Protein AF-A0A418WJ05-F1 (afdb_monomer_lite)

pLDDT: mean 91.69, std 7.68, range [55.91, 97.06]

Organism: NCBI:txid2320859

Secondary structure (DSSP, 8-state):
-HHHHHHHHHHHHHHHHHHHHHHHHS-HHHHHHTT--HHHHHHHHTS-TT--

Sequence (52 aa):
MLVNRAVTVALEWQRRKHERRHLAELDEYLLRDMGLSRADVAHETAKPFWKP

Structure (mmCIF, N/CA/C/O backbone):
data_AF-A0A418WJ05-F1
#
_entry.id   AF-A0A418WJ05-F1
#
loop_
_atom_site.group_PDB
_atom_site.id
_atom_site.type_symbol
_atom_site.label_atom_id
_atom_site.label_alt_id
_atom_site.label_comp_id
_atom_site.label_asym_id
_atom_site.label_entity_id
_atom_site.label_seq_id
_atom_site.pdbx_PDB_ins_code
_atom_site.Cartn_x
_atom_site.Cartn_y
_atom_site.Cartn_z
_atom_site.occupancy
_atom_site.B_iso_or_equiv
_atom_site.auth_seq_id
_atom_site.auth_comp_id
_atom_site.auth_asym_id
_atom_site.auth_atom_id
_atom_site.pdbx_PDB_model_num
ATOM 1 N N . MET A 1 1 ? 20.397 2.669 -20.948 1.00 55.91 1 MET A N 1
ATOM 2 C CA . MET A 1 1 ? 20.224 1.202 -21.061 1.00 55.91 1 MET A CA 1
ATOM 3 C C . MET A 1 1 ? 18.793 0.826 -20.694 1.00 55.91 1 MET A C 1
ATOM 5 O O . MET A 1 1 ? 18.367 1.123 -19.585 1.00 55.91 1 MET A O 1
ATOM 9 N N . LEU A 1 2 ? 18.046 0.217 -21.618 1.00 68.38 2 LEU A N 1
ATOM 10 C CA . LEU A 1 2 ? 16.624 -0.140 -21.454 1.00 68.38 2 LEU A CA 1
ATOM 11 C C . LEU A 1 2 ? 16.375 -1.154 -20.321 1.00 68.38 2 LEU A C 1
ATOM 13 O O . LEU A 1 2 ? 15.353 -1.077 -19.646 1.00 68.38 2 LEU A O 1
ATOM 17 N N . VAL A 1 3 ? 17.351 -2.030 -20.057 1.00 71.94 3 VAL A N 1
ATOM 18 C CA . VAL A 1 3 ? 17.305 -3.040 -18.985 1.00 71.94 3 VAL A CA 1
ATOM 19 C C . VAL A 1 3 ? 17.127 -2.399 -17.607 1.00 71.94 3 VAL A C 1
ATOM 21 O O . VAL A 1 3 ? 16.313 -2.866 -16.818 1.00 71.94 3 VAL A O 1
ATOM 24 N N . ASN A 1 4 ? 17.806 -1.278 -17.339 1.00 81.50 4 ASN A N 1
ATOM 25 C CA . ASN A 1 4 ? 17.732 -0.625 -16.032 1.00 81.50 4 ASN A CA 1
ATOM 26 C C . ASN A 1 4 ? 16.316 -0.090 -15.744 1.00 81.50 4 ASN A C 1
ATOM 28 O O . ASN A 1 4 ? 15.815 -0.234 -14.637 1.00 81.50 4 ASN A O 1
ATOM 32 N N . ARG A 1 5 ? 15.624 0.442 -16.766 1.00 84.81 5 ARG A N 1
ATOM 33 C CA . ARG A 1 5 ? 14.233 0.913 -16.635 1.00 84.81 5 ARG A CA 1
ATOM 34 C C . ARG A 1 5 ? 13.249 -0.227 -16.387 1.00 84.81 5 ARG A C 1
ATOM 36 O O . ARG A 1 5 ? 12.362 -0.073 -15.554 1.00 84.81 5 ARG A O 1
ATOM 43 N N . ALA A 1 6 ? 13.395 -1.346 -17.095 1.00 87.81 6 ALA A N 1
ATOM 44 C CA . ALA A 1 6 ? 12.511 -2.498 -16.919 1.00 87.81 6 ALA A CA 1
ATOM 45 C C . ALA A 1 6 ? 12.614 -3.074 -15.497 1.00 87.81 6 ALA A C 1
ATOM 47 O O . ALA A 1 6 ? 11.592 -3.359 -14.874 1.00 87.81 6 ALA A O 1
ATOM 48 N N . VAL A 1 7 ? 13.834 -3.160 -14.955 1.00 92.56 7 VAL A N 1
ATOM 49 C CA . VAL A 1 7 ? 14.074 -3.607 -13.574 1.00 92.56 7 VAL A CA 1
ATOM 50 C C . VAL A 1 7 ? 13.457 -2.640 -12.563 1.00 92.56 7 VAL A C 1
ATOM 52 O O . VAL A 1 7 ? 12.755 -3.087 -11.661 1.00 92.56 7 VAL A O 1
ATOM 55 N N . THR A 1 8 ? 13.635 -1.324 -12.726 1.00 92.12 8 THR A N 1
ATOM 56 C CA . THR A 1 8 ? 13.016 -0.335 -11.823 1.00 92.12 8 THR A CA 1
ATOM 57 C C . THR A 1 8 ? 11.491 -0.444 -11.809 1.00 92.12 8 THR A C 1
ATOM 59 O O . THR A 1 8 ? 10.886 -0.416 -10.742 1.00 92.12 8 THR A O 1
ATOM 62 N N . VAL A 1 9 ? 10.862 -0.607 -12.978 1.00 91.88 9 VAL A N 1
ATOM 63 C CA . VAL A 1 9 ? 9.401 -0.753 -13.081 1.00 91.88 9 VAL A CA 1
ATOM 64 C C . VAL A 1 9 ? 8.921 -2.043 -12.409 1.00 91.88 9 VAL A C 1
ATOM 66 O O . VAL A 1 9 ? 7.943 -2.013 -11.665 1.00 91.88 9 VAL A O 1
ATOM 69 N N . ALA A 1 10 ? 9.626 -3.158 -12.611 1.00 92.62 10 ALA A N 1
ATOM 70 C CA . ALA A 1 10 ? 9.287 -4.426 -11.968 1.00 92.62 10 ALA A CA 1
ATOM 71 C C . ALA A 1 10 ? 9.423 -4.362 -10.434 1.00 92.62 10 ALA A C 1
ATOM 73 O O . ALA A 1 10 ? 8.542 -4.846 -9.721 1.00 92.62 10 ALA A O 1
ATOM 74 N N . LEU A 1 11 ? 10.486 -3.729 -9.924 1.00 94.31 11 LEU A N 1
ATOM 75 C CA . LEU A 1 11 ? 10.686 -3.515 -8.486 1.00 94.31 11 LEU A CA 1
ATOM 76 C C . LEU A 1 11 ? 9.595 -2.625 -7.885 1.00 94.31 11 LEU A C 1
ATOM 78 O O . LEU A 1 11 ? 9.090 -2.912 -6.803 1.00 94.31 11 LEU A O 1
ATOM 82 N N . GLU A 1 12 ? 9.178 -1.583 -8.599 1.00 94.06 12 GLU A N 1
ATOM 83 C CA . GLU A 1 12 ? 8.094 -0.705 -8.157 1.00 94.06 12 GLU A CA 1
ATOM 84 C C . GLU A 1 12 ? 6.755 -1.456 -8.073 1.00 94.06 12 GLU A C 1
ATOM 86 O O . GLU A 1 12 ? 6.013 -1.307 -7.101 1.00 94.06 12 GLU A O 1
ATOM 91 N N . TRP A 1 13 ? 6.453 -2.327 -9.040 1.00 94.19 13 TRP A N 1
ATOM 92 C CA . TRP A 1 13 ? 5.267 -3.188 -8.970 1.00 94.19 13 TRP A CA 1
ATOM 93 C C . TRP A 1 13 ? 5.325 -4.166 -7.793 1.00 94.19 13 TRP A C 1
ATOM 95 O O . TRP A 1 13 ? 4.315 -4.373 -7.116 1.00 94.19 13 TRP A O 1
ATOM 105 N N . GLN A 1 14 ? 6.497 -4.748 -7.517 1.00 94.69 14 GLN A N 1
ATOM 106 C CA . GLN A 1 14 ? 6.696 -5.610 -6.351 1.00 94.69 14 GLN A CA 1
ATOM 107 C C . GLN A 1 14 ? 6.463 -4.840 -5.046 1.00 94.69 14 GLN A C 1
ATOM 109 O O . GLN A 1 14 ? 5.754 -5.333 -4.164 1.00 94.69 14 GLN A O 1
ATOM 114 N N . ARG A 1 15 ? 7.011 -3.624 -4.946 1.00 94.00 15 ARG A N 1
ATOM 115 C CA . ARG A 1 15 ? 6.861 -2.749 -3.780 1.00 94.00 15 ARG A CA 1
ATOM 116 C C . ARG A 1 15 ? 5.394 -2.424 -3.520 1.00 94.00 15 ARG A C 1
ATOM 118 O O . ARG A 1 15 ? 4.899 -2.702 -2.433 1.00 94.00 15 ARG A O 1
ATOM 125 N N . ARG A 1 16 ? 4.664 -1.976 -4.546 1.00 94.50 16 ARG A N 1
ATOM 126 C CA . ARG A 1 16 ? 3.225 -1.671 -4.448 1.00 94.50 16 ARG A CA 1
ATOM 127 C C . ARG A 1 16 ? 2.395 -2.877 -4.045 1.00 94.50 16 ARG A C 1
ATOM 129 O O . ARG A 1 16 ? 1.480 -2.756 -3.238 1.00 94.50 16 ARG A O 1
ATOM 136 N N . LYS A 1 17 ? 2.710 -4.058 -4.585 1.00 93.69 17 LYS A N 1
ATOM 137 C CA . LYS A 1 17 ? 2.030 -5.299 -4.193 1.00 93.69 17 LYS A CA 1
ATOM 138 C C . LYS A 1 17 ? 2.219 -5.585 -2.701 1.00 93.69 17 LYS A C 1
ATOM 140 O O . LYS A 1 17 ? 1.260 -5.971 -2.037 1.00 93.69 17 LYS A O 1
ATOM 145 N N . HIS A 1 18 ? 3.433 -5.403 -2.183 1.00 94.44 18 HIS A N 1
ATOM 146 C CA . HIS A 1 18 ? 3.725 -5.589 -0.763 1.00 94.44 18 HIS A CA 1
ATOM 147 C C . HIS A 1 18 ? 3.020 -4.538 0.108 1.00 94.44 18 HIS A C 1
ATOM 149 O O . HIS A 1 18 ? 2.370 -4.895 1.086 1.00 94.44 18 HIS A O 1
ATOM 155 N N . GLU A 1 19 ? 3.090 -3.262 -0.275 1.00 94.1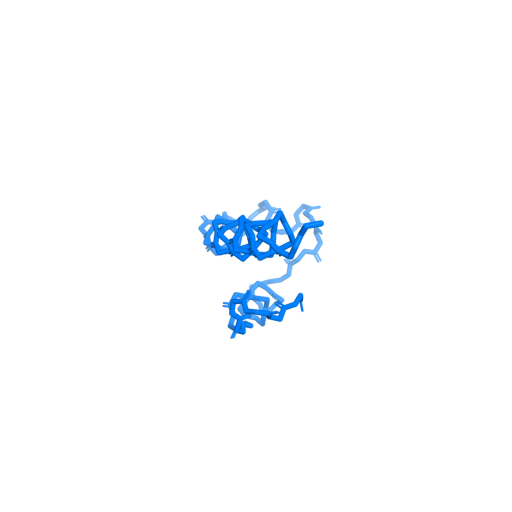2 19 GLU A N 1
ATOM 156 C CA . GLU A 1 19 ? 2.431 -2.150 0.425 1.00 94.12 19 GLU A CA 1
ATOM 157 C C . GLU A 1 19 ? 0.909 -2.340 0.490 1.00 94.12 19 GLU A C 1
ATOM 159 O O . GLU A 1 19 ? 0.333 -2.254 1.570 1.00 94.12 19 GLU A O 1
ATOM 164 N N . ARG A 1 20 ? 0.256 -2.686 -0.629 1.00 95.19 20 ARG A N 1
ATOM 165 C CA . ARG A 1 20 ? -1.194 -2.953 -0.669 1.00 95.19 20 ARG A CA 1
ATOM 166 C C . ARG A 1 20 ? -1.586 -4.143 0.199 1.00 95.19 20 ARG A C 1
ATOM 168 O O . ARG A 1 20 ? -2.594 -4.083 0.895 1.00 95.19 20 ARG A O 1
ATOM 175 N N . ARG A 1 21 ? -0.787 -5.214 0.195 1.00 94.69 21 ARG A N 1
ATOM 176 C CA . ARG A 1 21 ? -1.026 -6.350 1.092 1.00 94.69 21 ARG A CA 1
ATOM 177 C C . ARG A 1 21 ? -0.949 -5.917 2.555 1.00 94.69 21 ARG A C 1
ATOM 179 O O . ARG A 1 21 ? -1.842 -6.248 3.322 1.00 94.69 21 ARG A O 1
ATOM 186 N N . HIS A 1 22 ? 0.078 -5.155 2.915 1.00 95.25 22 HIS A N 1
ATOM 187 C CA . HIS A 1 22 ? 0.231 -4.674 4.281 1.00 95.25 22 HIS A CA 1
ATOM 188 C C . HIS A 1 22 ? -0.925 -3.753 4.688 1.00 95.25 22 HIS A C 1
ATOM 190 O O . HIS A 1 22 ? -1.493 -3.931 5.757 1.00 95.25 22 HIS A O 1
ATOM 196 N N . LEU A 1 23 ? -1.343 -2.845 3.798 1.00 95.19 23 LEU A N 1
ATOM 197 C CA . LEU A 1 23 ? -2.489 -1.957 4.006 1.00 95.19 23 LEU A CA 1
ATOM 198 C C . LEU A 1 23 ? -3.793 -2.734 4.259 1.00 95.19 23 LEU A C 1
ATOM 200 O O . LEU A 1 23 ? -4.576 -2.342 5.121 1.00 95.19 23 LEU A O 1
ATOM 204 N N . ALA A 1 24 ? -4.018 -3.844 3.545 1.00 94.38 24 ALA A N 1
ATOM 205 C CA . ALA A 1 24 ? -5.175 -4.719 3.760 1.00 94.38 24 ALA A CA 1
ATOM 206 C C . ALA A 1 24 ? -5.161 -5.416 5.131 1.00 94.38 24 ALA A C 1
ATOM 208 O O . ALA A 1 24 ? -6.222 -5.687 5.692 1.00 94.38 24 ALA A O 1
ATOM 209 N N . GLU A 1 25 ? -3.970 -5.710 5.655 1.00 96.00 25 GLU A N 1
ATOM 210 C CA . GLU A 1 25 ? -3.759 -6.421 6.920 1.00 96.00 25 GLU A CA 1
ATOM 211 C C . GLU A 1 25 ? -3.816 -5.487 8.149 1.00 96.00 25 GLU A C 1
ATOM 213 O O . GLU A 1 25 ? -3.843 -5.974 9.278 1.00 96.00 25 GLU A O 1
ATOM 218 N N . LEU A 1 26 ? -3.872 -4.160 7.962 1.00 96.31 26 LEU A N 1
ATOM 219 C CA . LEU A 1 26 ? -3.941 -3.208 9.073 1.00 96.31 26 LEU A CA 1
ATOM 220 C C . LEU A 1 26 ? -5.264 -3.281 9.849 1.00 96.31 26 LEU 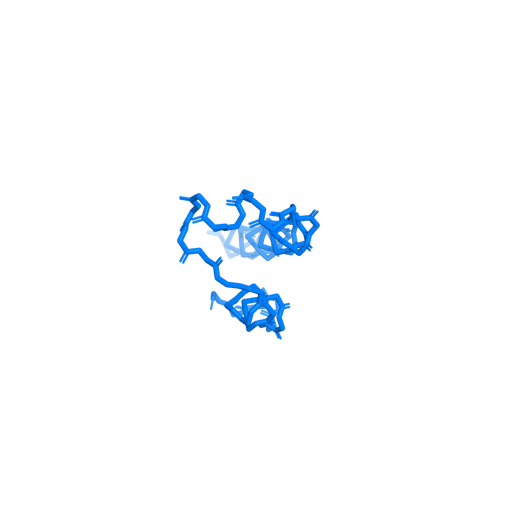A C 1
ATOM 222 O O . LEU A 1 26 ? -6.356 -3.485 9.297 1.00 96.31 26 LEU A O 1
ATOM 226 N N . ASP A 1 27 ? -5.153 -3.054 11.159 1.00 94.94 27 ASP A N 1
ATOM 227 C CA . ASP A 1 27 ? -6.293 -2.945 12.063 1.00 94.94 27 ASP A CA 1
ATOM 228 C C . ASP A 1 27 ? -7.069 -1.640 11.819 1.00 94.94 27 ASP A C 1
ATOM 230 O O . ASP A 1 27 ? -6.522 -0.621 11.394 1.00 94.94 27 ASP A 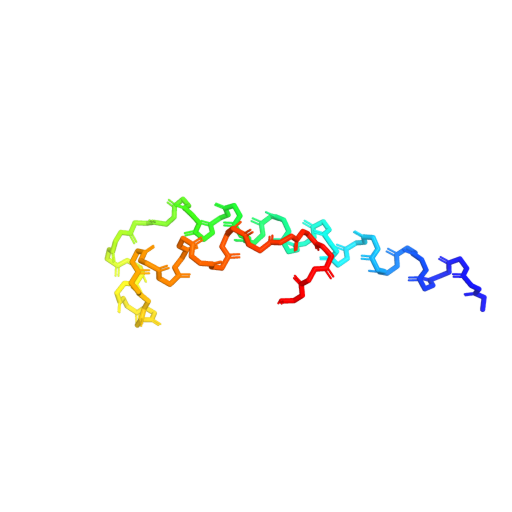O 1
ATOM 234 N N . GLU A 1 28 ? -8.365 -1.662 12.107 1.00 93.75 28 GLU A N 1
ATOM 235 C CA . GLU A 1 28 ? -9.283 -0.557 11.876 1.00 93.75 28 GLU A CA 1
ATOM 236 C C . GLU A 1 28 ? -8.872 0.713 12.627 1.00 93.75 28 GLU A C 1
ATOM 238 O O . GLU A 1 28 ? -9.002 1.806 12.082 1.00 93.75 28 GLU A O 1
ATOM 243 N N . TYR A 1 29 ? -8.330 0.589 13.841 1.00 95.69 29 TYR A N 1
ATOM 244 C CA . TYR A 1 29 ? -7.833 1.745 14.590 1.00 95.69 29 TYR A CA 1
ATOM 245 C C . TYR A 1 29 ? -6.690 2.464 13.854 1.00 95.69 29 TYR A C 1
ATOM 247 O O . TYR A 1 29 ? -6.724 3.685 13.729 1.00 95.69 29 TYR A O 1
ATOM 255 N N . LEU A 1 30 ? -5.730 1.713 13.302 1.00 96.88 30 LEU A N 1
ATOM 256 C CA . LEU A 1 30 ? -4.612 2.273 12.532 1.00 96.88 30 LEU A CA 1
ATOM 257 C C . LEU A 1 30 ? -5.090 2.909 11.227 1.00 96.88 30 LEU A C 1
ATOM 259 O O . LEU A 1 30 ? -4.604 3.965 10.833 1.00 96.88 30 LEU A O 1
ATOM 263 N N . LEU A 1 31 ? -6.069 2.287 10.563 1.00 96.50 31 LEU A N 1
ATOM 264 C CA . LEU A 1 31 ? -6.686 2.876 9.377 1.00 96.50 31 LEU A CA 1
ATOM 265 C C . LEU A 1 31 ? -7.347 4.217 9.706 1.00 96.50 31 LEU A C 1
ATOM 267 O O . LEU A 1 31 ? -7.111 5.195 9.001 1.00 96.50 31 LEU A O 1
ATOM 271 N N . ARG A 1 32 ? -8.106 4.287 10.805 1.00 94.75 32 ARG A N 1
ATOM 272 C CA . ARG A 1 32 ? -8.756 5.526 11.251 1.00 94.75 32 ARG A CA 1
ATOM 273 C C . ARG A 1 32 ? -7.754 6.609 11.649 1.00 94.75 32 ARG A C 1
ATOM 275 O O . ARG A 1 32 ? -8.001 7.767 11.331 1.00 94.75 32 ARG A O 1
ATOM 282 N N . ASP A 1 33 ? -6.647 6.251 12.298 1.00 97.06 33 ASP A N 1
ATOM 283 C CA . ASP A 1 33 ? -5.571 7.193 12.647 1.00 97.06 33 ASP A CA 1
ATOM 284 C C . ASP A 1 33 ? -4.948 7.836 11.394 1.00 97.06 33 ASP A C 1
ATOM 286 O O . ASP A 1 33 ? -4.721 9.043 11.346 1.00 97.06 33 ASP A O 1
ATOM 290 N N . MET A 1 34 ? -4.803 7.058 10.316 1.00 95.25 34 MET A N 1
ATOM 291 C CA . MET A 1 34 ? -4.388 7.558 8.998 1.00 95.25 34 MET A CA 1
ATOM 292 C C . MET A 1 34 ? -5.512 8.248 8.203 1.00 95.25 34 MET A C 1
ATOM 294 O O . MET A 1 34 ? -5.286 8.673 7.070 1.00 95.25 34 MET A O 1
ATOM 298 N N . GLY A 1 35 ? -6.728 8.342 8.751 1.00 96.69 35 GLY A N 1
ATOM 299 C CA . GLY A 1 35 ? -7.891 8.919 8.070 1.00 96.69 35 GLY A CA 1
ATOM 300 C C . GLY A 1 35 ? -8.454 8.063 6.930 1.00 96.69 35 GLY A C 1
ATOM 301 O O . GLY A 1 35 ? -9.138 8.592 6.057 1.00 96.69 35 GLY A O 1
ATOM 302 N N . LEU A 1 36 ? -8.173 6.758 6.916 1.00 96.75 36 LEU A N 1
ATOM 303 C CA . LEU A 1 36 ? -8.629 5.812 5.898 1.00 96.75 36 LEU A CA 1
ATOM 304 C C . L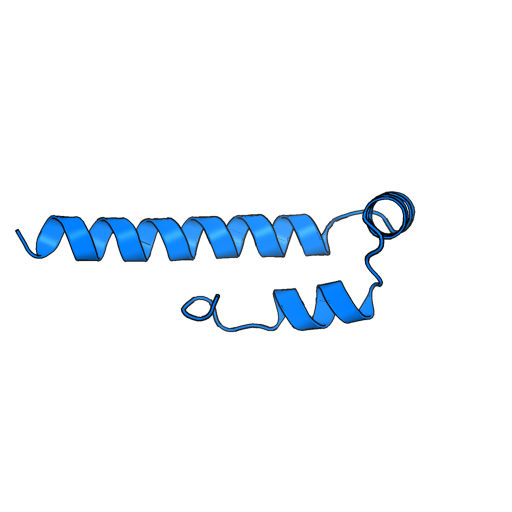EU A 1 36 ? -9.815 4.979 6.391 1.00 96.75 36 LEU A C 1
ATOM 306 O O . LEU A 1 36 ? -9.843 4.492 7.525 1.00 96.75 36 LEU A O 1
ATOM 310 N N . SER A 1 37 ? -10.777 4.738 5.502 1.00 95.69 37 SER A N 1
ATOM 311 C CA . SER A 1 37 ? -11.840 3.759 5.721 1.00 95.69 37 SER A CA 1
ATOM 312 C C . SER A 1 37 ? -11.479 2.387 5.138 1.00 95.69 37 SER A C 1
ATOM 314 O O . SER A 1 37 ? -10.619 2.248 4.264 1.00 95.69 37 SER A O 1
ATOM 316 N N . ARG A 1 38 ? -12.201 1.339 5.560 1.00 93.94 38 ARG A N 1
ATOM 317 C CA . ARG A 1 38 ? -12.104 0.006 4.932 1.00 93.94 38 ARG A CA 1
ATOM 318 C C . ARG A 1 38 ? -12.453 0.041 3.438 1.00 93.94 38 ARG A C 1
ATOM 320 O O . ARG A 1 38 ? -11.904 -0.756 2.683 1.00 93.94 38 ARG A O 1
ATOM 327 N N . ALA A 1 39 ? -13.326 0.956 3.011 1.00 95.44 39 ALA A N 1
ATOM 328 C CA . ALA A 1 39 ? -13.675 1.127 1.603 1.00 95.44 39 ALA A CA 1
ATOM 329 C C . ALA A 1 39 ? -12.511 1.722 0.794 1.00 95.44 39 ALA A C 1
ATOM 331 O O . ALA A 1 39 ? -12.241 1.244 -0.307 1.00 95.44 39 ALA A O 1
ATOM 332 N N . ASP A 1 40 ? -11.777 2.685 1.360 1.00 95.88 40 ASP A N 1
ATOM 333 C CA . ASP A 1 40 ? -10.584 3.267 0.724 1.00 95.88 40 ASP A CA 1
ATOM 334 C C . ASP A 1 40 ? -9.490 2.211 0.547 1.00 95.88 40 ASP A C 1
ATOM 336 O O . ASP A 1 40 ? -8.918 2.066 -0.535 1.00 95.88 40 ASP A O 1
ATOM 340 N N . VAL A 1 41 ? -9.258 1.399 1.584 1.00 96.25 41 VAL A N 1
ATOM 341 C CA . VAL A 1 41 ? -8.318 0.271 1.523 1.00 96.25 41 VAL A CA 1
ATOM 342 C C . VAL A 1 41 ? -8.760 -0.764 0.491 1.00 96.25 41 VAL A C 1
ATOM 344 O O . VAL A 1 41 ? -7.943 -1.218 -0.309 1.00 96.25 41 VAL A O 1
ATOM 347 N N . ALA A 1 42 ? -10.042 -1.131 0.457 1.00 95.25 42 ALA A N 1
ATOM 348 C CA . ALA A 1 42 ? -10.561 -2.072 -0.536 1.00 95.25 42 ALA A CA 1
ATOM 349 C C . ALA A 1 42 ? -10.382 -1.540 -1.968 1.00 95.25 42 ALA A C 1
ATOM 351 O O . ALA A 1 42 ? -9.969 -2.282 -2.859 1.00 95.25 42 ALA A O 1
ATOM 352 N N . HIS A 1 43 ? 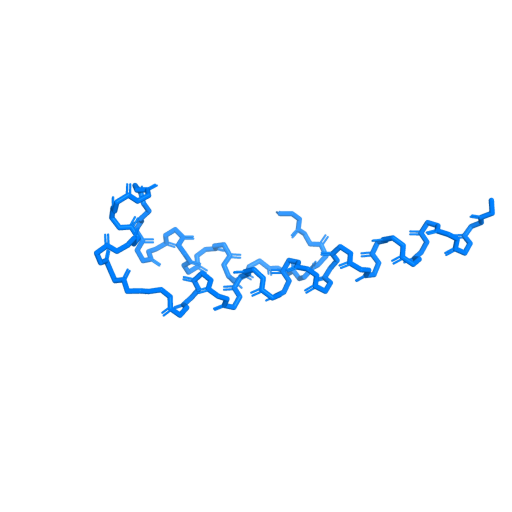-10.629 -0.247 -2.185 1.00 95.38 43 HIS A N 1
ATOM 353 C CA . HIS A 1 43 ? -10.413 0.397 -3.476 1.00 95.38 43 HIS A CA 1
ATOM 354 C C . HIS A 1 43 ? -8.934 0.382 -3.888 1.00 95.38 43 HIS A C 1
ATOM 356 O O . HIS A 1 43 ? -8.609 -0.004 -5.012 1.00 95.38 43 HIS A O 1
ATOM 362 N N . GLU A 1 44 ? -8.031 0.760 -2.980 1.00 94.75 44 GLU A N 1
ATOM 363 C CA . GLU A 1 44 ? -6.588 0.804 -3.242 1.00 94.75 44 GLU A CA 1
ATOM 364 C C . GLU A 1 44 ? -6.015 -0.591 -3.522 1.00 94.75 44 GLU A C 1
ATOM 366 O O . GLU A 1 44 ? -5.237 -0.790 -4.455 1.00 94.75 44 GLU A O 1
ATOM 371 N N . THR A 1 45 ? -6.435 -1.588 -2.748 1.00 94.94 45 THR A N 1
ATOM 372 C CA . THR A 1 45 ? -5.933 -2.966 -2.851 1.00 94.94 45 THR A CA 1
ATOM 373 C C . THR A 1 45 ? -6.482 -3.712 -4.065 1.00 94.94 45 THR A C 1
ATOM 375 O O . THR A 1 45 ? -5.800 -4.591 -4.594 1.00 94.94 45 THR A O 1
ATOM 378 N N . ALA A 1 46 ? -7.653 -3.314 -4.570 1.00 94.56 46 ALA A N 1
ATOM 379 C CA . ALA A 1 46 ? -8.228 -3.832 -5.810 1.00 94.56 46 ALA A CA 1
ATOM 380 C C . ALA A 1 46 ? -7.544 -3.294 -7.081 1.00 94.56 46 ALA A C 1
ATOM 382 O O . ALA A 1 46 ? -7.786 -3.810 -8.178 1.00 94.56 46 ALA A O 1
ATOM 383 N N . LYS A 1 47 ? -6.691 -2.264 -6.982 1.00 93.38 47 LYS A N 1
ATOM 384 C CA . LYS A 1 47 ? -5.992 -1.725 -8.153 1.00 93.38 47 LYS A CA 1
ATOM 385 C C . LYS A 1 47 ? -5.056 -2.775 -8.772 1.00 93.38 47 LYS A C 1
ATOM 387 O O . LYS A 1 47 ? -4.294 -3.429 -8.052 1.00 93.38 47 LYS A O 1
ATOM 392 N N . PRO A 1 48 ? -4.999 -2.869 -10.114 1.00 90.25 48 PRO A N 1
ATOM 393 C CA . PRO A 1 48 ? -4.013 -3.703 -10.789 1.00 90.25 48 PRO A CA 1
ATOM 394 C C . PRO A 1 48 ? -2.575 -3.342 -10.396 1.00 90.25 48 PRO A C 1
ATOM 396 O O . PRO A 1 48 ? -2.265 -2.175 -10.149 1.00 90.25 48 PRO A O 1
ATOM 399 N N . PHE A 1 49 ? -1.671 -4.327 -10.389 1.00 83.25 49 PHE A N 1
ATOM 400 C CA . PHE A 1 49 ? -0.286 -4.143 -9.924 1.00 83.25 49 PHE A CA 1
ATOM 401 C C . PHE A 1 49 ? 0.509 -3.108 -10.737 1.00 83.25 49 PHE A C 1
ATOM 403 O O . PHE A 1 49 ? 1.436 -2.489 -10.218 1.00 83.25 49 PHE A O 1
ATOM 410 N N . TRP A 1 50 ? 0.144 -2.902 -12.007 1.00 85.56 50 TRP A N 1
ATOM 411 C CA . TRP A 1 50 ? 0.805 -1.942 -12.892 1.00 85.56 50 TRP A CA 1
ATOM 412 C C . TRP A 1 50 ? 0.312 -0.505 -12.710 1.00 85.56 50 TRP A C 1
ATOM 414 O O . TRP A 1 50 ? 0.955 0.427 -13.198 1.00 85.56 50 TRP A O 1
ATOM 424 N N . LYS A 1 51 ? -0.822 -0.311 -12.028 1.00 89.38 51 LYS A N 1
ATOM 425 C CA . LYS A 1 51 ? -1.453 0.995 -11.855 1.00 89.38 51 LYS A CA 1
ATOM 426 C C . LYS A 1 51 ? -1.053 1.596 -10.502 1.00 89.38 51 LYS A C 1
ATOM 428 O O . LYS A 1 51 ? -1.175 0.890 -9.500 1.00 89.38 51 LYS A O 1
ATOM 433 N N . PRO A 1 52 ? -0.575 2.852 -10.458 1.00 81.38 52 PRO A N 1
ATOM 434 C CA . PRO A 1 52 ? -0.447 3.605 -9.212 1.00 81.38 52 PRO A CA 1
ATOM 435 C C . PRO A 1 52 ? -1.807 3.774 -8.518 1.00 81.38 52 PRO A C 1
ATOM 437 O O . PRO A 1 52 ? -2.829 3.978 -9.211 1.00 81.38 52 PRO A O 1
#

Radius of gyration: 13.69 Å; chains: 1; bounding box: 34×15×36 Å

Foldseek 3Di:
DVVVVVVVLVVQLVVLLVVLVVLQVDDQVVCVVVVHDNVNSVVSSPDDSNDD

InterPro domains:
  IPR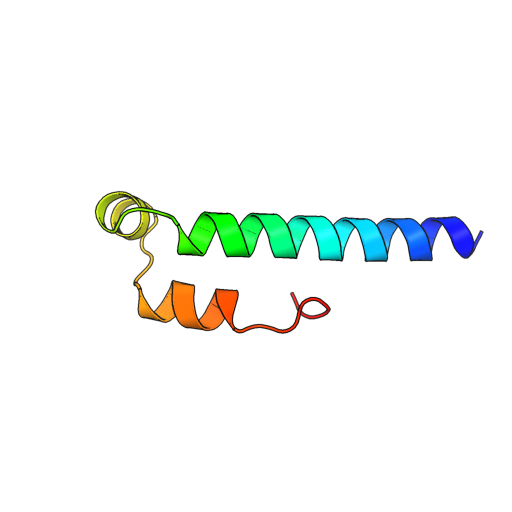009506 YjiS-like domain [PF06568] (13-41)